Protein AF-A0A7M2T789-F1 (afdb_monomer_lite)

Organism: Streptomyces chromofuscus (NCBI:txid42881)

Radius of gyration: 19.47 Å; chains: 1; bounding box: 52×38×31 Å

pLDDT: mean 81.21, std 7.42, range [61.25, 91.38]

Foldseek 3Di:
DVVVVVVVVVVVVVVVCVVVVVVVVVVVVVVVVVQVVDPVSVVVVCVVVVNDDDDPDDDD

Secondary structure (DSSP, 8-state):
-HHHHHHHHHHHHHHHHHHHHHHHHHHHHHHHHHHHTSTTHHHHHHHHHT--PPPPPP--

Structure (mmCIF, N/CA/C/O backbone):
data_AF-A0A7M2T789-F1
#
_entry.id   AF-A0A7M2T789-F1
#
loop_
_atom_site.group_PDB
_atom_site.id
_atom_site.type_symbol
_atom_site.label_atom_id
_atom_site.label_alt_id
_atom_site.label_comp_id
_atom_site.label_asym_id
_atom_site.label_entity_id
_atom_site.label_seq_id
_atom_site.pdbx_PDB_ins_code
_atom_site.Cartn_x
_atom_site.Cartn_y
_atom_site.Cartn_z
_atom_site.occupancy
_atom_site.B_iso_or_equiv
_atom_site.auth_seq_id
_atom_site.auth_comp_id
_atom_site.auth_asym_id
_atom_site.auth_atom_id
_atom_site.pdbx_PDB_model_num
ATOM 1 N N . MET A 1 1 ? 35.652 -3.934 -17.168 1.00 61.25 1 MET A N 1
ATOM 2 C CA . MET A 1 1 ? 34.625 -4.977 -17.399 1.00 61.25 1 MET A CA 1
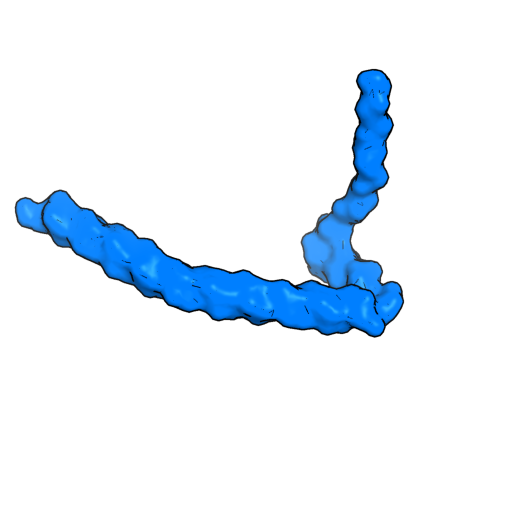ATOM 3 C C . MET A 1 1 ? 33.472 -4.856 -16.396 1.00 61.25 1 MET A C 1
ATOM 5 O O . MET A 1 1 ? 32.326 -4.984 -16.793 1.00 61.25 1 MET A O 1
ATOM 9 N N . GLU A 1 2 ? 33.743 -4.502 -15.136 1.00 73.06 2 GLU A N 1
ATOM 10 C CA . GLU A 1 2 ? 32.724 -4.405 -14.072 1.00 73.06 2 GLU A CA 1
ATOM 11 C C . GLU A 1 2 ? 31.688 -3.280 -14.248 1.00 73.06 2 GLU A C 1
ATOM 13 O O . GLU A 1 2 ? 30.514 -3.491 -13.970 1.00 73.06 2 GLU A O 1
ATOM 18 N N . LEU A 1 3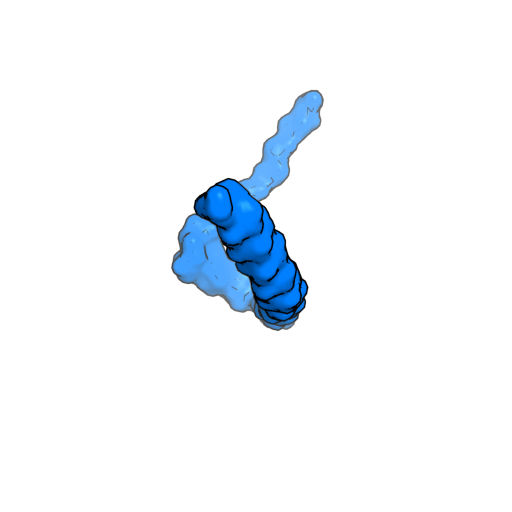 ? 32.080 -2.107 -14.762 1.00 82.00 3 LEU A N 1
ATOM 19 C CA . LEU A 1 3 ? 31.160 -0.973 -14.949 1.00 82.00 3 LEU A CA 1
ATOM 20 C C . LEU A 1 3 ? 30.019 -1.282 -15.927 1.00 82.00 3 LEU A C 1
ATOM 22 O O . LEU A 1 3 ? 28.859 -1.063 -15.597 1.00 82.00 3 LEU A O 1
ATOM 26 N N . LEU A 1 4 ? 30.342 -1.854 -17.091 1.00 83.44 4 LEU A N 1
ATOM 27 C CA . LEU A 1 4 ? 29.348 -2.246 -18.095 1.00 83.44 4 LEU A CA 1
ATOM 28 C C . LEU A 1 4 ? 28.365 -3.276 -17.527 1.00 83.44 4 LEU A C 1
ATOM 30 O O . LEU A 1 4 ? 27.158 -3.180 -17.736 1.00 83.44 4 LEU A O 1
ATOM 34 N N . TRP A 1 5 ? 28.888 -4.237 -16.768 1.00 78.56 5 TRP A N 1
ATOM 35 C CA . TRP A 1 5 ? 28.091 -5.279 -16.139 1.00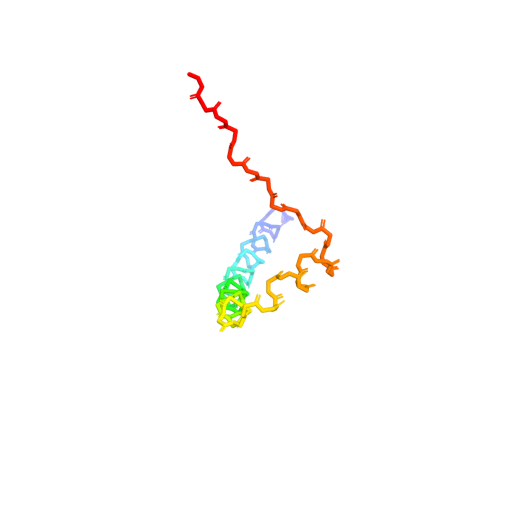 78.56 5 TRP A CA 1
ATOM 36 C C . TRP A 1 5 ? 27.141 -4.727 -15.065 1.00 78.56 5 TRP A C 1
ATOM 38 O O . TRP A 1 5 ? 25.970 -5.103 -15.030 1.00 78.56 5 TRP A O 1
ATOM 48 N N . SER A 1 6 ? 27.600 -3.781 -14.241 1.00 79.56 6 SER A N 1
ATOM 49 C CA . SER A 1 6 ? 26.752 -3.086 -13.264 1.00 79.56 6 SER A CA 1
ATOM 50 C C . SER A 1 6 ? 25.650 -2.260 -13.929 1.00 79.56 6 SER A C 1
ATOM 52 O O . SER A 1 6 ? 24.517 -2.266 -13.454 1.00 79.56 6 SER A O 1
ATOM 54 N N . THR A 1 7 ? 25.939 -1.590 -15.050 1.00 77.50 7 THR A N 1
ATOM 55 C CA . THR A 1 7 ? 24.931 -0.817 -15.794 1.00 77.50 7 THR A CA 1
ATOM 56 C C . THR A 1 7 ? 23.859 -1.716 -16.411 1.00 77.50 7 THR A C 1
ATOM 58 O O . THR A 1 7 ? 22.677 -1.382 -16.350 1.00 77.50 7 THR A O 1
ATOM 61 N N . ILE A 1 8 ? 24.247 -2.872 -16.960 1.00 80.38 8 ILE A N 1
ATOM 62 C CA . ILE A 1 8 ? 23.302 -3.853 -17.514 1.00 80.38 8 ILE A CA 1
ATOM 63 C C . ILE A 1 8 ? 22.393 -4.393 -16.406 1.00 80.38 8 ILE A C 1
ATOM 65 O O . ILE A 1 8 ? 21.175 -4.326 -16.545 1.00 80.38 8 ILE A O 1
ATOM 69 N N . LYS A 1 9 ? 22.961 -4.817 -15.270 1.00 75.12 9 LYS A N 1
ATOM 70 C CA . LYS A 1 9 ? 22.188 -5.301 -14.117 1.00 75.12 9 LYS A CA 1
ATOM 71 C C . LYS A 1 9 ? 21.233 -4.259 -13.549 1.00 75.12 9 LYS A C 1
ATOM 73 O O . LYS A 1 9 ? 20.094 -4.589 -13.250 1.00 75.12 9 LYS A O 1
ATOM 78 N N . ALA A 1 10 ? 21.678 -3.012 -13.393 1.00 78.56 10 ALA A N 1
ATOM 79 C CA . ALA A 1 10 ? 20.823 -1.939 -12.890 1.00 78.56 10 ALA A CA 1
ATOM 80 C C . ALA A 1 10 ? 19.642 -1.677 -13.834 1.00 78.56 10 ALA A C 1
ATOM 82 O O . ALA A 1 10 ? 18.524 -1.473 -13.373 1.00 78.56 10 ALA A O 1
ATOM 83 N N . ARG A 1 11 ? 19.876 -1.735 -15.150 1.00 78.38 11 ARG A N 1
ATOM 84 C CA . ARG A 1 11 ? 18.823 -1.577 -16.156 1.00 78.38 11 ARG A CA 1
ATOM 85 C C . ARG A 1 11 ? 17.852 -2.755 -16.163 1.00 78.38 11 ARG A C 1
ATOM 87 O O . ARG A 1 11 ? 16.651 -2.537 -16.187 1.00 78.38 11 ARG A O 1
ATOM 94 N N . GLU A 1 12 ? 18.351 -3.986 -16.123 1.00 77.88 12 GLU A N 1
ATOM 95 C CA . GLU A 1 12 ? 17.506 -5.183 -16.049 1.00 77.88 12 GLU A CA 1
ATOM 96 C C . GLU A 1 12 ? 16.687 -5.218 -14.758 1.00 77.88 12 GLU A C 1
ATOM 98 O O . GLU A 1 12 ? 15.496 -5.503 -14.805 1.00 77.88 12 GLU A O 1
ATOM 103 N N . LEU A 1 13 ? 17.286 -4.850 -13.623 1.00 72.38 13 LEU A N 1
ATOM 104 C CA . LEU A 1 13 ? 16.587 -4.750 -12.345 1.00 72.38 13 LEU A CA 1
ATOM 105 C C . LEU A 1 13 ? 15.537 -3.637 -12.353 1.00 72.38 13 LEU A C 1
ATOM 107 O O . LEU A 1 13 ? 14.443 -3.848 -11.848 1.00 72.38 13 LEU A O 1
ATOM 111 N N . ALA A 1 14 ? 15.8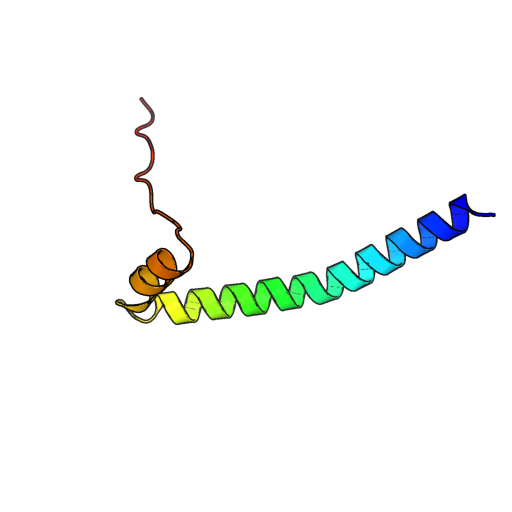41 -2.471 -12.926 1.00 73.31 14 ALA A N 1
ATOM 112 C CA . ALA A 1 14 ? 14.875 -1.386 -13.067 1.00 73.31 14 ALA A CA 1
ATOM 113 C C . ALA A 1 14 ? 13.713 -1.770 -13.993 1.00 73.31 14 ALA A C 1
ATOM 115 O O . ALA A 1 14 ? 12.575 -1.414 -13.710 1.00 73.31 14 ALA A O 1
ATOM 116 N N . ASN A 1 15 ? 13.982 -2.531 -15.056 1.00 69.69 15 ASN A N 1
ATOM 117 C CA . ASN A 1 15 ? 12.950 -3.042 -15.955 1.00 69.69 15 ASN A CA 1
ATOM 118 C C . ASN A 1 15 ? 12.079 -4.105 -15.264 1.00 69.69 15 ASN A C 1
ATOM 120 O O . ASN A 1 15 ? 10.860 -4.003 -15.303 1.00 69.69 15 ASN A O 1
ATOM 124 N N . LEU A 1 16 ? 12.688 -5.063 -14.555 1.00 68.94 16 LEU A N 1
ATOM 125 C CA . LEU A 1 16 ? 11.975 -6.081 -13.775 1.00 68.94 16 LEU A CA 1
ATOM 126 C C . LEU A 1 16 ? 11.143 -5.454 -12.646 1.00 68.94 16 LEU A C 1
ATOM 128 O O . LEU A 1 16 ? 10.000 -5.837 -12.413 1.00 68.94 16 LEU A O 1
ATOM 132 N N . ALA A 1 17 ? 11.711 -4.471 -11.945 1.00 67.19 17 ALA A N 1
ATOM 133 C CA . ALA A 1 17 ? 10.990 -3.700 -10.945 1.00 67.19 17 ALA A CA 1
ATOM 134 C C . ALA A 1 17 ? 9.868 -2.883 -11.590 1.00 67.19 17 ALA A C 1
ATOM 136 O O . ALA A 1 17 ? 8.800 -2.808 -11.008 1.00 67.19 17 ALA A O 1
ATOM 137 N N . GLY A 1 18 ? 10.073 -2.311 -12.779 1.00 64.56 18 GLY A N 1
ATOM 138 C CA . GLY A 1 18 ? 9.058 -1.566 -13.524 1.00 64.56 18 GLY A CA 1
ATOM 139 C C . GLY A 1 18 ? 7.829 -2.409 -13.860 1.00 64.56 18 GLY A C 1
ATOM 140 O O . GLY A 1 18 ? 6.712 -1.987 -13.562 1.00 64.56 18 GLY A O 1
ATOM 141 N N . ASP A 1 19 ? 8.038 -3.619 -14.385 1.00 67.19 19 ASP A N 1
ATOM 142 C CA . ASP A 1 19 ? 6.951 -4.551 -14.707 1.00 67.19 19 ASP A CA 1
ATOM 143 C C . ASP A 1 19 ? 6.181 -4.975 -13.442 1.00 67.19 19 ASP A C 1
ATOM 145 O O . ASP A 1 19 ? 4.953 -4.980 -13.423 1.00 67.19 19 ASP A O 1
ATOM 149 N N . HIS A 1 20 ? 6.882 -5.235 -12.333 1.00 73.56 20 HIS A N 1
ATOM 150 C CA . HIS A 1 20 ? 6.241 -5.591 -11.062 1.00 73.56 20 HIS A CA 1
ATOM 151 C C . HIS A 1 20 ? 5.640 -4.399 -10.301 1.00 73.56 20 HIS A C 1
ATOM 153 O O . HIS A 1 20 ? 4.710 -4.577 -9.517 1.00 73.56 20 HIS A O 1
ATOM 159 N N . LEU A 1 21 ? 6.142 -3.180 -10.506 1.00 78.44 21 LEU A N 1
ATOM 160 C CA . LEU A 1 21 ? 5.633 -1.964 -9.867 1.00 78.44 21 LEU A CA 1
ATOM 161 C C . LEU A 1 21 ? 4.250 -1.604 -10.399 1.00 78.44 21 LEU A C 1
ATOM 163 O O . LEU A 1 21 ? 3.408 -1.178 -9.610 1.00 78.44 21 LEU A O 1
ATOM 167 N N . ALA A 1 22 ? 4.011 -1.800 -11.698 1.00 82.12 22 ALA A N 1
ATOM 168 C CA . ALA A 1 22 ? 2.688 -1.628 -12.285 1.00 82.12 22 ALA A CA 1
ATOM 169 C C . ALA A 1 22 ? 1.683 -2.591 -11.637 1.00 82.12 22 ALA A C 1
ATOM 171 O O . ALA A 1 22 ? 0.670 -2.141 -11.110 1.00 82.12 22 ALA A O 1
ATOM 172 N N . ASP A 1 23 ? 2.017 -3.883 -11.551 1.00 81.81 23 ASP A N 1
ATOM 173 C CA . ASP A 1 23 ? 1.168 -4.894 -10.907 1.00 81.81 23 ASP A CA 1
ATOM 174 C C . ASP A 1 23 ? 0.911 -4.596 -9.420 1.00 81.81 23 ASP A C 1
ATOM 176 O O . ASP A 1 23 ? -0.207 -4.754 -8.922 1.00 81.81 23 ASP A O 1
ATOM 180 N N . VAL A 1 24 ? 1.937 -4.145 -8.690 1.00 81.56 24 VAL A N 1
ATOM 181 C CA . VAL A 1 24 ? 1.819 -3.774 -7.272 1.00 81.56 24 VAL A CA 1
ATOM 182 C C . VAL A 1 24 ? 0.944 -2.537 -7.096 1.00 81.56 24 VAL A C 1
ATOM 184 O O . VAL A 1 24 ? 0.105 -2.527 -6.191 1.00 81.56 24 VAL A O 1
ATOM 187 N N . ALA A 1 25 ? 1.099 -1.514 -7.939 1.00 86.06 25 ALA A N 1
ATOM 188 C CA . ALA A 1 25 ? 0.256 -0.321 -7.911 1.00 86.06 25 ALA A CA 1
ATOM 189 C C . ALA A 1 25 ? -1.211 -0.691 -8.166 1.00 86.06 25 ALA A C 1
ATOM 191 O O . ALA A 1 25 ? -2.082 -0.335 -7.373 1.00 86.06 25 ALA A O 1
ATOM 192 N N . ASP A 1 26 ? -1.453 -1.516 -9.179 1.00 87.38 26 ASP A N 1
ATOM 193 C CA . ASP A 1 26 ? -2.757 -2.059 -9.548 1.00 87.38 26 ASP A CA 1
ATOM 194 C C . ASP A 1 26 ? -3.427 -2.839 -8.405 1.00 87.38 26 ASP A C 1
ATOM 196 O O . ASP A 1 26 ? -4.601 -2.640 -8.076 1.00 87.38 26 ASP A O 1
ATOM 200 N N . VAL A 1 27 ? -2.693 -3.762 -7.773 1.00 88.81 27 VAL A N 1
ATOM 201 C CA . VAL A 1 27 ? -3.191 -4.545 -6.631 1.00 88.81 27 VAL A CA 1
ATOM 202 C C . VAL A 1 27 ? -3.475 -3.640 -5.435 1.00 88.81 27 VAL A C 1
ATOM 204 O O . VAL A 1 27 ? -4.485 -3.828 -4.750 1.00 88.81 27 VAL A O 1
ATOM 207 N N . THR A 1 28 ? -2.616 -2.650 -5.201 1.00 88.00 28 THR A N 1
ATOM 208 C CA . THR A 1 28 ? -2.767 -1.687 -4.108 1.00 88.00 28 THR A CA 1
ATOM 209 C C . THR A 1 28 ? -4.005 -0.821 -4.314 1.00 88.00 28 THR A C 1
ATOM 211 O O . THR A 1 28 ? -4.833 -0.721 -3.408 1.00 88.00 28 THR A O 1
ATOM 214 N N . GLU A 1 29 ? -4.198 -0.272 -5.513 1.00 89.81 29 GLU A N 1
ATOM 215 C CA . GLU A 1 29 ? -5.371 0.529 -5.863 1.00 89.81 29 GLU A CA 1
ATOM 216 C C . GLU A 1 29 ? -6.663 -0.285 -5.714 1.00 89.81 29 GLU A C 1
ATOM 218 O O . GLU A 1 29 ? -7.607 0.158 -5.053 1.00 89.81 29 GLU A O 1
ATOM 223 N N . ARG A 1 30 ? -6.691 -1.525 -6.222 1.00 89.56 30 ARG A N 1
ATOM 224 C CA . ARG A 1 30 ? -7.838 -2.433 -6.041 1.00 89.56 30 ARG A CA 1
ATOM 225 C C . ARG A 1 30 ? -8.114 -2.737 -4.566 1.00 89.56 30 ARG A C 1
ATOM 227 O O . ARG A 1 30 ? -9.276 -2.800 -4.159 1.00 89.56 30 AR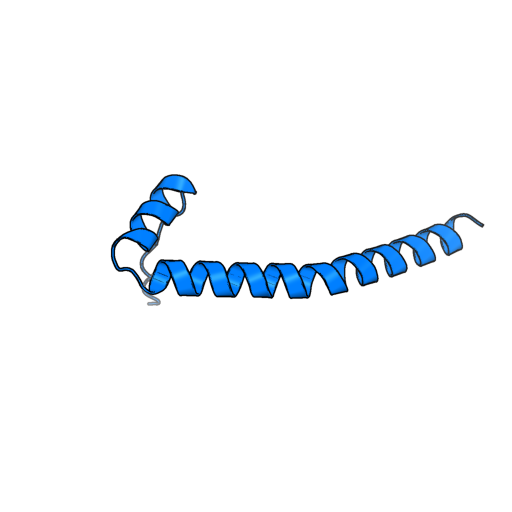G A O 1
ATOM 234 N N . GLY A 1 31 ? -7.070 -2.928 -3.761 1.00 85.06 31 GLY A N 1
ATOM 235 C CA . GLY A 1 31 ? -7.174 -3.161 -2.321 1.00 85.06 31 GLY A CA 1
ATOM 236 C C . GLY A 1 31 ? -7.780 -1.970 -1.579 1.00 85.06 31 GLY A C 1
ATOM 237 O O . GLY A 1 31 ? -8.727 -2.149 -0.809 1.00 85.06 31 GLY A O 1
ATOM 238 N N . ILE A 1 32 ? -7.295 -0.762 -1.873 1.00 87.62 32 ILE A N 1
ATOM 239 C CA . ILE A 1 32 ? -7.820 0.492 -1.320 1.00 87.62 32 ILE A CA 1
ATOM 240 C C . ILE A 1 32 ? -9.276 0.678 -1.742 1.00 87.62 32 ILE A C 1
ATOM 242 O O . ILE A 1 32 ? -10.137 0.869 -0.889 1.00 87.62 32 ILE A O 1
ATOM 246 N N . HIS A 1 33 ? -9.591 0.529 -3.031 1.00 89.06 33 HIS A N 1
ATOM 247 C CA . HIS A 1 33 ? -10.959 0.678 -3.527 1.00 89.06 33 HIS A CA 1
ATOM 248 C C . HIS A 1 33 ? -11.923 -0.332 -2.878 1.00 89.06 33 HIS A C 1
ATOM 250 O O . HIS A 1 33 ? -13.098 -0.026 -2.657 1.00 89.06 33 HIS A O 1
ATOM 256 N N . ARG A 1 34 ? -11.454 -1.543 -2.551 1.00 84.94 34 ARG A N 1
ATOM 257 C CA . ARG A 1 34 ? -12.250 -2.547 -1.831 1.00 84.94 34 ARG A CA 1
ATOM 258 C C . ARG A 1 34 ? -12.505 -2.143 -0.380 1.00 84.94 34 ARG A C 1
ATOM 260 O O . ARG A 1 34 ? -13.634 -2.277 0.080 1.00 84.94 34 ARG A O 1
ATOM 267 N N . ILE A 1 35 ? -11.479 -1.665 0.32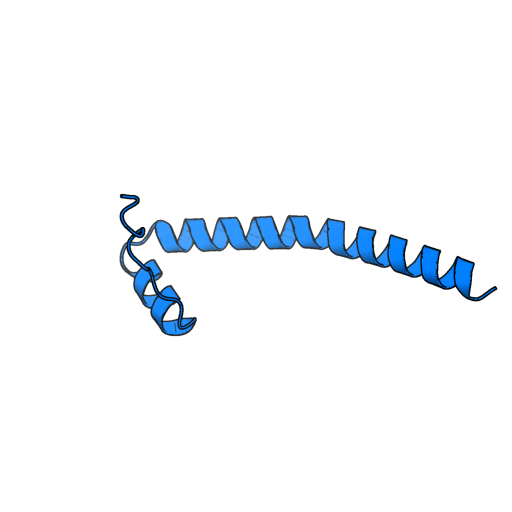1 1.00 84.88 35 ILE A N 1
ATOM 268 C CA . ILE A 1 35 ? -11.591 -1.183 1.704 1.00 84.88 35 ILE A CA 1
ATOM 269 C C . ILE A 1 35 ? -12.543 0.018 1.763 1.00 84.88 35 ILE A C 1
ATOM 271 O O . ILE A 1 35 ? -13.466 0.014 2.566 1.00 84.88 35 ILE A O 1
ATOM 275 N N . SER A 1 36 ? -12.407 0.981 0.851 1.00 82.94 36 SER A N 1
ATOM 276 C CA . SER A 1 36 ? -13.233 2.196 0.811 1.00 82.94 36 SER A CA 1
ATOM 277 C C . SER A 1 36 ? -14.709 1.962 0.472 1.00 82.94 36 SER A C 1
ATOM 279 O O . SER A 1 36 ? -15.523 2.850 0.692 1.00 82.94 36 SER A O 1
ATOM 281 N N . ARG A 1 37 ? -15.085 0.792 -0.067 1.00 88.06 37 ARG A N 1
ATOM 282 C CA . ARG A 1 37 ? -16.491 0.439 -0.354 1.00 88.06 37 ARG A CA 1
ATOM 283 C C . ARG A 1 37 ? -17.269 -0.048 0.872 1.00 88.06 37 ARG A C 1
ATOM 285 O O . ARG A 1 37 ? -18.468 -0.284 0.761 1.00 88.06 37 ARG A O 1
ATOM 292 N N . ASN A 1 38 ? -16.604 -0.257 2.005 1.00 86.31 38 ASN A N 1
ATOM 293 C CA . ASN A 1 38 ? -17.233 -0.679 3.249 1.00 86.31 38 ASN A CA 1
ATOM 294 C C . ASN A 1 38 ? -16.889 0.335 4.336 1.00 86.31 38 ASN A C 1
ATOM 296 O O . ASN A 1 38 ? -15.723 0.470 4.679 1.00 86.31 38 ASN A O 1
ATOM 300 N N . ASP A 1 39 ? -17.888 0.989 4.921 1.00 82.56 39 ASP A N 1
ATOM 301 C CA . ASP A 1 39 ? -17.675 2.104 5.854 1.00 82.56 39 ASP A CA 1
ATOM 302 C C . ASP A 1 39 ? -16.869 1.742 7.119 1.00 82.56 39 ASP A C 1
ATOM 304 O O . ASP A 1 39 ? -16.313 2.623 7.776 1.00 82.56 39 ASP A O 1
ATOM 308 N N . GLN A 1 40 ? -16.763 0.456 7.474 1.00 84.75 40 GLN A N 1
ATOM 309 C CA . GLN A 1 40 ? -16.024 -0.000 8.657 1.00 84.75 40 GLN A CA 1
ATOM 310 C C . GLN A 1 40 ? -14.558 -0.358 8.365 1.00 84.75 40 GLN A C 1
ATOM 312 O O . GLN A 1 40 ? -13.703 -0.213 9.241 1.00 84.75 40 GLN A O 1
ATOM 317 N N . LEU A 1 41 ? -14.240 -0.809 7.147 1.00 86.19 41 LEU A N 1
ATOM 318 C CA . LEU A 1 41 ? -12.895 -1.289 6.807 1.00 86.19 41 LEU A CA 1
ATOM 319 C C . LEU A 1 41 ? -11.803 -0.199 6.819 1.00 86.19 41 LEU A C 1
ATOM 321 O O . LEU A 1 41 ? -10.691 -0.525 7.244 1.00 86.19 41 LEU A O 1
ATOM 325 N N . PRO A 1 42 ? -12.050 1.067 6.420 1.00 86.50 42 PRO A N 1
ATOM 326 C CA . PRO A 1 42 ? -11.047 2.128 6.486 1.00 86.50 42 PRO A CA 1
ATOM 327 C C . PRO A 1 42 ? -10.514 2.341 7.905 1.00 86.50 42 PRO A C 1
ATOM 329 O O . PRO A 1 42 ? -9.306 2.436 8.105 1.00 86.50 42 PRO A O 1
ATOM 332 N N . TRP A 1 43 ? -11.393 2.332 8.909 1.00 86.31 43 TRP A N 1
ATOM 333 C CA . TRP A 1 43 ? -11.005 2.500 10.312 1.00 86.31 43 TRP A CA 1
ATOM 334 C C . TRP A 1 43 ? -10.192 1.314 10.844 1.00 86.31 43 TRP A C 1
ATOM 336 O O . TRP A 1 43 ? -9.192 1.506 11.543 1.00 86.31 43 TRP A O 1
ATOM 346 N N . SER A 1 44 ? -10.575 0.085 10.483 1.00 86.75 44 SER A N 1
ATOM 347 C CA . SER A 1 44 ? -9.803 -1.116 10.828 1.00 86.75 44 SER A CA 1
ATOM 348 C C . SER A 1 44 ? -8.425 -1.126 10.164 1.00 86.75 44 SER A C 1
ATOM 350 O O . SER A 1 44 ? -7.445 -1.510 10.799 1.00 86.75 44 SER A O 1
ATOM 352 N N . PHE A 1 45 ? -8.334 -0.664 8.914 1.00 87.06 45 PHE A N 1
ATOM 353 C CA . PHE A 1 45 ? -7.071 -0.545 8.192 1.00 87.06 45 PHE A CA 1
ATOM 354 C C . PHE A 1 45 ? -6.114 0.431 8.888 1.00 87.06 45 PHE A C 1
ATOM 356 O O . PHE A 1 45 ? -5.000 0.037 9.221 1.00 87.06 45 PHE A O 1
ATOM 363 N N . LEU A 1 46 ? -6.572 1.651 9.201 1.00 90.00 46 LEU A N 1
ATOM 364 C CA . LEU A 1 46 ? -5.774 2.657 9.917 1.00 90.00 46 LEU A CA 1
ATOM 365 C C . LEU A 1 46 ? -5.253 2.134 11.262 1.00 90.00 46 LEU A C 1
ATOM 367 O O . LEU A 1 46 ? -4.084 2.324 11.596 1.00 90.00 46 LEU A O 1
ATOM 371 N N . THR A 1 47 ? -6.107 1.418 12.000 1.00 89.75 47 THR A N 1
ATOM 372 C CA . THR A 1 47 ? -5.752 0.803 13.288 1.00 89.75 47 THR A CA 1
ATOM 373 C C . THR A 1 47 ? -4.661 -0.258 13.131 1.00 89.75 47 THR A C 1
ATOM 375 O O . THR A 1 47 ? -3.748 -0.325 13.948 1.00 89.75 47 THR A O 1
ATOM 378 N N . HIS A 1 48 ? -4.729 -1.084 12.083 1.00 88.12 48 HIS A N 1
ATOM 379 C CA . HIS A 1 48 ? -3.766 -2.164 11.856 1.00 88.12 48 HIS A CA 1
ATOM 380 C C . HIS A 1 48 ? -2.410 -1.662 11.341 1.00 88.12 48 HIS A C 1
ATOM 382 O O . HIS A 1 48 ? -1.377 -2.238 11.674 1.00 88.12 48 HIS A O 1
ATOM 388 N N . THR A 1 49 ? -2.399 -0.592 10.544 1.00 89.50 49 THR A N 1
ATOM 389 C CA . THR A 1 49 ? -1.169 -0.019 9.977 1.00 89.50 49 THR A CA 1
ATOM 390 C C . THR A 1 49 ? -0.542 1.065 10.853 1.00 89.50 49 THR A C 1
ATOM 392 O O . THR A 1 49 ? 0.563 1.513 10.559 1.00 89.50 49 THR A O 1
ATOM 395 N N . GLY A 1 50 ? -1.247 1.535 11.887 1.00 91.38 50 GLY A N 1
ATOM 396 C CA . GLY A 1 50 ? -0.824 2.675 12.706 1.00 91.38 50 GLY A CA 1
ATOM 397 C C . GLY A 1 50 ? -0.839 4.011 11.954 1.00 91.38 50 GLY A C 1
ATOM 398 O O . GLY A 1 50 ? -0.152 4.946 12.358 1.00 91.38 50 GLY A O 1
ATOM 399 N N . LEU A 1 51 ? -1.590 4.103 10.851 1.00 88.44 51 LEU A N 1
ATOM 400 C CA . LEU A 1 51 ? -1.718 5.336 10.071 1.00 88.44 51 LEU A CA 1
ATOM 401 C C . LEU A 1 51 ? -2.802 6.230 10.680 1.00 88.44 51 LEU A C 1
ATOM 403 O O . LEU A 1 51 ? -3.820 5.743 11.168 1.00 88.44 51 LEU A O 1
ATOM 407 N N . THR A 1 52 ? -2.614 7.546 10.605 1.00 87.69 52 THR A N 1
ATOM 408 C CA . THR A 1 52 ? -3.550 8.540 11.147 1.00 87.69 52 THR A CA 1
ATOM 409 C C . THR A 1 52 ? -3.980 9.536 10.075 1.00 87.69 52 THR A C 1
ATOM 411 O O . THR A 1 52 ? -3.174 9.974 9.256 1.00 87.69 52 THR A O 1
ATOM 414 N N . ILE A 1 53 ? -5.261 9.919 10.083 1.00 84.69 53 ILE A N 1
ATOM 415 C CA . ILE A 1 53 ? -5.775 11.005 9.239 1.00 84.69 53 ILE A CA 1
ATOM 416 C C . ILE A 1 53 ? -5.584 12.313 10.002 1.00 84.69 53 ILE A C 1
ATOM 418 O O . ILE A 1 53 ? -6.163 12.502 11.072 1.00 84.69 53 ILE A O 1
ATOM 422 N N . HIS A 1 54 ? -4.789 13.222 9.445 1.00 85.44 54 HIS A N 1
ATOM 423 C CA . HIS A 1 54 ? -4.670 14.580 9.962 1.00 85.44 54 HIS A CA 1
ATOM 424 C C . HIS A 1 54 ? -5.588 15.508 9.165 1.00 85.44 54 HIS A C 1
ATOM 426 O O . HIS A 1 54 ? -5.588 15.434 7.933 1.00 85.44 54 HIS A O 1
ATOM 432 N N . PRO A 1 55 ? -6.371 16.379 9.828 1.00 80.81 55 PRO A N 1
ATOM 433 C CA . PRO A 1 55 ? -7.105 17.408 9.113 1.00 80.81 55 PRO A CA 1
ATOM 434 C C . PRO A 1 55 ? -6.107 18.295 8.350 1.00 80.81 55 PRO A C 1
ATOM 436 O O . PRO A 1 55 ? -5.004 18.539 8.855 1.00 80.81 55 PRO A O 1
ATOM 439 N N . PRO A 1 56 ? -6.462 18.769 7.143 1.00 81.25 56 PRO A N 1
ATOM 440 C CA . PRO A 1 56 ? -5.608 19.686 6.406 1.00 81.25 56 PRO A CA 1
ATOM 441 C C . PRO A 1 56 ? -5.308 20.907 7.280 1.00 81.25 56 PRO A C 1
ATOM 443 O O . PRO A 1 56 ? -6.207 21.470 7.909 1.00 81.25 56 PRO A O 1
ATOM 446 N N . HIS A 1 57 ? -4.032 21.288 7.351 1.00 77.12 57 HIS A N 1
ATOM 447 C CA . HIS A 1 57 ? -3.632 22.487 8.074 1.00 77.12 57 HIS A CA 1
ATOM 448 C C . HIS A 1 57 ? -4.307 23.700 7.415 1.00 77.12 57 HIS A C 1
ATOM 450 O O . HIS A 1 57 ? -4.187 23.842 6.194 1.00 77.12 57 HIS A O 1
ATOM 456 N N . PRO A 1 58 ? -5.024 24.555 8.166 1.00 75.56 58 PRO A N 1
ATOM 457 C CA . PRO A 1 58 ? -5.606 25.759 7.593 1.00 75.56 58 PRO A CA 1
ATOM 458 C C . PRO A 1 58 ? -4.478 26.633 7.036 1.00 75.56 58 PRO A C 1
ATOM 460 O O . PRO A 1 58 ? -3.588 27.056 7.771 1.00 75.56 58 PRO A O 1
ATOM 463 N N . GLN A 1 59 ? -4.487 26.858 5.722 1.00 74.06 59 GLN A N 1
ATOM 464 C CA . GLN A 1 59 ? -3.613 27.839 5.087 1.00 74.06 59 GLN A CA 1
ATOM 465 C C . GLN A 1 59 ? -4.186 29.225 5.405 1.00 74.06 59 GLN A C 1
ATOM 467 O O . GLN A 1 59 ? -5.291 29.539 4.964 1.00 74.06 59 GLN A O 1
ATOM 472 N N . ASN A 1 60 ? -3.470 29.991 6.237 1.00 63.78 60 ASN A N 1
ATOM 473 C CA . ASN A 1 60 ? -3.753 31.409 6.493 1.00 63.78 60 ASN A CA 1
ATOM 474 C C . ASN A 1 60 ? -3.442 32.265 5.265 1.00 63.78 60 ASN A C 1
ATOM 476 O O . ASN A 1 60 ? -2.432 31.959 4.587 1.00 63.78 60 ASN A O 1
#

Sequence (60 aa):
MELLWSTIKARELANLAGDHLADVADVTERGIHRISRNDQLPWSFLTHTGLTIHPPHPQN